Protein AF-S4PQU6-F1 (afdb_monomer)

Radius of gyration: 16.98 Å; Cα contacts (8 Å, |Δi|>4): 92; chains: 1; bounding box: 40×24×59 Å

Nearest PDB structures (foldseek):
  6s2e-assembly1_B  TM=7.604E-01  e=5.964E-05  Saccharomyces cerevisiae S288C
  5msm-assembly1_A  TM=7.600E-01  e=2.604E-04  Saccharomyces cerevisiae S288C
  1iuy-assembly1_A  TM=5.891E-01  e=1.014E+00  Mus musculus
  8or3-assembly1_A  TM=6.660E-01  e=2.487E+00  Homo sapiens
  7zbw-assembly1_C  TM=6.658E-01  e=6.503E+00  Homo sapiens

Organism: NCBI:txid116150

Folds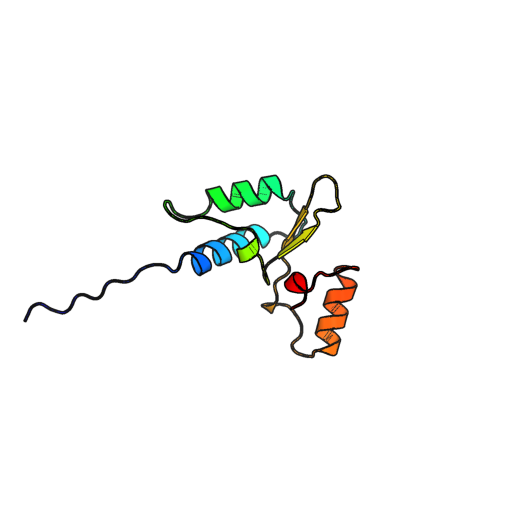eek 3Di:
DPPPDDDDDDDLLVQLLVLLLVLQPDPDKDQPVVSLVVSQVPGDPPHGDDPLSCAQFWDWAVPDVRTIIHGDHVVPADPDPVRRVVVVCVVDVDDDPSNND

Sequence (101 aa):
VEGDTQYYEYKQDKVCQFLARVLLKSAGKFNLTEFLQAWRDSVPEGMTTDESLLSGIALIDKTTTPQVVWGFAESDLPEDINQRFKVLFQTKAKWTVNEIS

Mean predicted aligned error: 4.61 Å

Structure (mmCIF, N/CA/C/O backbone):
data_AF-S4PQU6-F1
#
_entry.id   AF-S4PQU6-F1
#
loop_
_atom_site.group_PDB
_atom_site.id
_atom_site.type_symbol
_atom_site.label_atom_id
_atom_site.label_alt_id
_atom_site.label_comp_id
_atom_site.label_asym_id
_atom_site.label_entity_id
_atom_site.label_seq_id
_atom_site.pdbx_PDB_ins_code
_atom_site.Cartn_x
_atom_site.Cartn_y
_atom_site.Cartn_z
_atom_site.occupancy
_atom_site.B_iso_or_equiv
_atom_site.auth_seq_id
_atom_site.auth_comp_id
_atom_site.auth_asym_id
_atom_site.auth_atom_id
_atom_site.pdbx_PDB_model_num
ATOM 1 N N . VAL A 1 1 ? 18.938 -9.842 -44.124 1.00 47.75 1 VAL A N 1
ATOM 2 C CA . VAL A 1 1 ? 17.732 -9.525 -43.332 1.00 47.75 1 VAL A CA 1
ATOM 3 C C . VAL A 1 1 ? 18.209 -9.489 -41.898 1.00 47.75 1 VAL A C 1
ATOM 5 O O . VAL A 1 1 ? 18.512 -10.545 -41.358 1.00 47.75 1 VAL A O 1
ATOM 8 N N . GLU A 1 2 ? 18.501 -8.299 -41.375 1.00 56.41 2 GLU A N 1
ATOM 9 C CA . GLU A 1 2 ? 18.888 -8.147 -39.969 1.00 56.41 2 GLU A CA 1
ATOM 10 C C . GLU A 1 2 ? 17.715 -8.632 -39.118 1.00 56.41 2 GLU A C 1
ATOM 12 O O . GLU A 1 2 ? 16.571 -8.258 -39.368 1.00 56.41 2 GLU A O 1
ATOM 17 N N . GLY A 1 3 ? 17.995 -9.576 -38.219 1.00 63.72 3 GLY A N 1
ATOM 18 C CA . GLY A 1 3 ? 16.987 -10.196 -37.373 1.00 63.72 3 GLY A CA 1
ATOM 19 C C . GLY A 1 3 ? 16.334 -9.140 -36.495 1.00 63.72 3 GLY A C 1
ATOM 20 O O . GLY A 1 3 ? 17.025 -8.430 -35.764 1.00 63.72 3 GLY A O 1
ATOM 21 N N . ASP A 1 4 ? 15.014 -9.044 -36.601 1.00 76.50 4 ASP A N 1
ATOM 22 C CA . ASP A 1 4 ? 14.169 -8.115 -35.862 1.00 76.50 4 ASP A CA 1
ATOM 23 C C . ASP A 1 4 ? 14.381 -8.332 -34.353 1.00 76.50 4 ASP A C 1
ATOM 25 O O . ASP A 1 4 ? 13.916 -9.313 -33.769 1.00 76.50 4 ASP A O 1
ATOM 29 N N . THR A 1 5 ? 15.209 -7.489 -33.732 1.00 82.38 5 THR A N 1
ATOM 30 C CA . THR A 1 5 ? 15.582 -7.646 -32.323 1.00 82.38 5 THR A CA 1
ATOM 31 C C . THR A 1 5 ? 14.510 -6.980 -31.481 1.00 82.38 5 THR A C 1
ATOM 33 O O . THR A 1 5 ? 14.360 -5.760 -31.490 1.00 82.38 5 THR A O 1
ATOM 36 N N . GLN A 1 6 ? 13.745 -7.794 -30.757 1.00 89.62 6 GLN A N 1
ATOM 37 C CA . GLN A 1 6 ? 12.652 -7.311 -29.930 1.00 89.62 6 GLN A CA 1
ATOM 38 C C . GLN A 1 6 ? 13.161 -6.805 -28.578 1.00 89.62 6 GLN A C 1
ATOM 40 O O . GLN A 1 6 ? 13.829 -7.530 -27.839 1.00 89.62 6 GLN A O 1
ATOM 45 N N . TYR A 1 7 ? 12.799 -5.568 -28.248 1.00 91.38 7 TYR A N 1
ATOM 46 C CA . TYR A 1 7 ? 13.092 -4.944 -26.961 1.00 91.38 7 TYR A CA 1
ATOM 47 C C . TYR A 1 7 ? 11.889 -5.036 -26.022 1.00 91.38 7 TYR A C 1
ATOM 49 O O . TYR A 1 7 ? 10.737 -5.044 -26.459 1.00 91.38 7 TYR A O 1
ATOM 57 N N . TYR A 1 8 ? 12.175 -5.085 -24.723 1.00 93.06 8 TYR A N 1
ATOM 58 C CA . TYR A 1 8 ? 11.184 -5.146 -23.654 1.00 93.06 8 TYR A CA 1
ATOM 59 C C . TYR A 1 8 ? 11.529 -4.126 -22.575 1.00 93.06 8 TYR A C 1
ATOM 61 O O . TYR A 1 8 ? 12.702 -3.870 -22.305 1.00 93.06 8 TYR A O 1
ATOM 69 N N . GLU A 1 9 ? 10.500 -3.598 -21.924 1.00 94.69 9 GLU A N 1
ATOM 70 C CA . GLU A 1 9 ? 10.632 -2.706 -20.777 1.00 94.69 9 GLU A CA 1
ATOM 71 C C . GLU A 1 9 ? 9.789 -3.209 -19.605 1.00 94.69 9 GLU A C 1
ATOM 73 O O . GLU A 1 9 ? 8.762 -3.877 -19.777 1.00 94.69 9 GLU A O 1
ATOM 78 N N . TYR A 1 10 ? 10.226 -2.883 -18.392 1.00 96.44 10 TYR A N 1
ATOM 79 C CA . TYR A 1 10 ? 9.423 -3.141 -17.210 1.00 96.44 10 TYR A CA 1
ATOM 80 C C . TYR A 1 10 ? 8.264 -2.156 -17.131 1.00 96.44 10 TYR A C 1
ATOM 82 O O . TYR A 1 10 ? 8.431 -0.949 -17.281 1.00 96.44 10 TYR A O 1
ATOM 90 N N . LYS A 1 11 ? 7.091 -2.676 -16.778 1.00 97.50 11 LYS A N 1
ATOM 91 C CA . LYS A 1 11 ? 5.959 -1.843 -16.383 1.00 97.50 11 LYS A CA 1
ATOM 92 C C . LYS A 1 11 ? 6.195 -1.332 -14.965 1.00 97.50 11 LYS A C 1
ATOM 94 O O . LYS A 1 11 ? 6.149 -2.116 -14.015 1.00 97.50 11 LYS A O 1
ATOM 99 N N . GLN A 1 12 ? 6.478 -0.038 -14.833 1.00 97.19 12 GLN A N 1
ATOM 100 C CA . GLN A 1 12 ? 6.823 0.593 -13.557 1.00 97.19 12 GLN A CA 1
ATOM 101 C C . GLN A 1 12 ? 5.783 0.318 -12.463 1.00 97.19 12 GLN A C 1
ATOM 103 O O . GLN A 1 12 ? 6.148 -0.083 -11.361 1.00 97.19 12 GLN A O 1
ATOM 108 N N . ASP A 1 13 ? 4.492 0.474 -12.770 1.00 97.31 13 ASP A N 1
ATOM 109 C CA . ASP A 1 13 ? 3.394 0.214 -11.833 1.00 97.31 13 ASP A CA 1
ATOM 110 C C . ASP A 1 13 ? 3.481 -1.204 -11.247 1.00 97.31 13 ASP A C 1
ATOM 112 O O . ASP A 1 13 ? 3.373 -1.386 -10.034 1.00 97.31 13 ASP A O 1
ATOM 116 N N . LYS A 1 14 ? 3.770 -2.205 -12.086 1.00 97.50 14 LYS A N 1
ATOM 117 C CA . LYS A 1 14 ? 3.901 -3.606 -11.667 1.00 97.50 14 LYS A CA 1
ATOM 118 C C . LYS A 1 14 ? 5.118 -3.844 -10.787 1.00 97.50 14 LYS A C 1
ATOM 120 O O . LYS A 1 14 ? 5.007 -4.592 -9.815 1.00 97.50 14 LYS A O 1
ATOM 125 N N . VAL A 1 15 ? 6.247 -3.205 -11.091 1.00 97.94 15 VAL A N 1
ATOM 126 C CA . VAL A 1 15 ? 7.462 -3.298 -10.268 1.00 97.94 15 VAL A CA 1
ATOM 127 C C . VAL A 1 15 ? 7.229 -2.659 -8.899 1.00 97.94 15 VAL A C 1
ATOM 129 O O . VAL A 1 15 ? 7.440 -3.314 -7.877 1.00 97.94 15 VAL A O 1
ATOM 132 N N . CYS A 1 16 ? 6.706 -1.432 -8.863 1.00 98.19 16 CYS A N 1
ATOM 133 C CA . CYS A 1 16 ? 6.406 -0.721 -7.621 1.00 98.19 16 CYS A CA 1
ATOM 134 C C . CYS A 1 16 ? 5.409 -1.504 -6.749 1.00 98.19 16 CYS A C 1
ATOM 136 O O . CYS A 1 16 ? 5.674 -1.730 -5.568 1.00 98.19 16 CYS A O 1
ATOM 138 N N . GLN A 1 17 ? 4.302 -1.990 -7.327 1.00 97.56 17 GLN A N 1
ATOM 139 C CA . GLN A 1 17 ? 3.297 -2.810 -6.631 1.00 97.56 17 GLN A CA 1
ATOM 140 C C . GLN A 1 17 ? 3.872 -4.123 -6.087 1.00 97.56 17 GLN A C 1
ATOM 142 O O . GLN A 1 17 ? 3.496 -4.587 -5.008 1.00 97.56 17 GLN A O 1
ATOM 147 N N . PHE A 1 18 ? 4.764 -4.771 -6.839 1.00 96.88 18 PHE A N 1
ATOM 148 C CA . PHE A 1 18 ? 5.425 -5.990 -6.385 1.00 96.88 18 PHE A CA 1
ATOM 149 C C . PHE A 1 18 ? 6.307 -5.724 -5.160 1.00 96.88 18 PHE A C 1
ATOM 151 O O . PHE A 1 18 ? 6.179 -6.428 -4.159 1.00 96.88 18 PHE A O 1
ATOM 158 N N . LEU A 1 19 ? 7.137 -4.683 -5.205 1.00 97.56 19 LEU A N 1
ATOM 159 C CA . LEU A 1 19 ? 8.025 -4.332 -4.096 1.00 97.56 19 LEU A CA 1
ATOM 160 C C . LEU A 1 19 ? 7.251 -3.871 -2.854 1.00 97.56 19 LEU A C 1
ATOM 162 O O . LEU A 1 19 ? 7.590 -4.294 -1.750 1.00 97.56 19 LEU A O 1
ATOM 166 N N . ALA A 1 20 ? 6.150 -3.129 -3.023 1.00 97.50 20 ALA A N 1
ATOM 167 C CA . ALA A 1 20 ? 5.238 -2.804 -1.923 1.00 97.50 20 ALA A CA 1
ATOM 168 C C . ALA A 1 20 ? 4.725 -4.066 -1.223 1.00 97.50 20 ALA A C 1
ATOM 170 O O . ALA A 1 20 ? 4.812 -4.179 -0.001 1.00 97.50 20 ALA A O 1
ATOM 171 N N . ARG A 1 21 ? 4.232 -5.047 -1.996 1.00 96.12 21 ARG A N 1
ATOM 172 C CA . ARG A 1 21 ? 3.770 -6.332 -1.450 1.00 96.12 21 ARG A CA 1
ATOM 173 C C . ARG A 1 21 ? 4.868 -7.043 -0.676 1.00 96.12 21 ARG A C 1
ATOM 175 O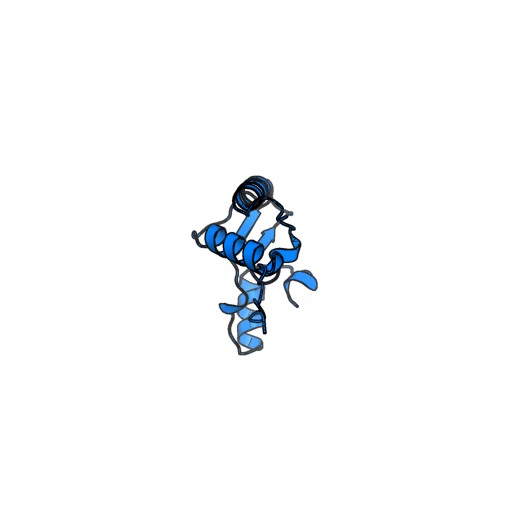 O . ARG A 1 21 ? 4.594 -7.551 0.401 1.00 96.12 21 ARG A O 1
ATOM 182 N N . VAL A 1 22 ? 6.093 -7.080 -1.203 1.00 95.44 22 VAL A N 1
ATOM 183 C C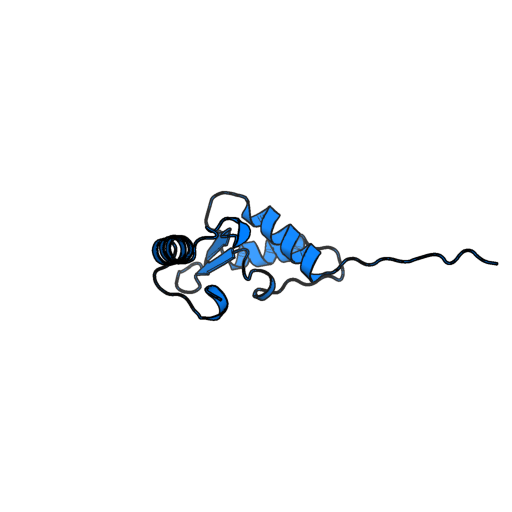A . VAL A 1 22 ? 7.234 -7.717 -0.526 1.00 95.44 22 VAL A CA 1
ATOM 184 C C . VAL A 1 22 ? 7.527 -7.047 0.815 1.00 95.44 22 VAL A C 1
ATOM 186 O O . VAL A 1 22 ? 7.667 -7.753 1.810 1.00 95.44 22 VAL A O 1
ATOM 189 N N . LEU A 1 23 ? 7.561 -5.714 0.864 1.00 95.50 23 LEU A N 1
ATOM 190 C CA . LEU A 1 23 ? 7.799 -4.965 2.101 1.00 95.50 23 LEU A CA 1
ATOM 191 C C . LEU A 1 23 ? 6.673 -5.164 3.126 1.00 95.50 23 LEU A C 1
ATOM 193 O O . LEU A 1 23 ? 6.939 -5.306 4.316 1.00 95.50 23 LEU A O 1
ATOM 197 N N . LEU A 1 24 ? 5.423 -5.245 2.667 1.00 95.69 24 LEU A N 1
ATOM 198 C CA . LEU A 1 24 ? 4.243 -5.423 3.519 1.00 95.69 24 LEU A CA 1
ATOM 199 C C . LEU A 1 24 ? 4.000 -6.871 3.972 1.00 95.69 24 LEU A C 1
ATOM 201 O O . LEU A 1 24 ? 3.088 -7.098 4.764 1.00 95.69 24 LEU A O 1
ATOM 205 N N . LYS A 1 25 ? 4.788 -7.856 3.509 1.00 88.94 25 LYS A N 1
ATOM 206 C CA . LYS A 1 25 ? 4.617 -9.269 3.902 1.00 88.94 25 LYS A CA 1
ATOM 207 C C . LYS A 1 25 ? 4.832 -9.523 5.393 1.00 88.94 25 LYS A C 1
ATOM 209 O O . LYS A 1 25 ? 4.373 -10.551 5.889 1.00 88.94 25 LYS A O 1
ATOM 214 N N . SER A 1 26 ? 5.554 -8.660 6.109 1.00 81.12 26 SER A N 1
ATOM 215 C CA . SER A 1 26 ? 5.715 -8.857 7.550 1.00 81.12 26 SER A CA 1
ATOM 216 C C . SER A 1 26 ? 4.392 -8.607 8.272 1.00 81.12 26 SER A C 1
ATOM 218 O O . SER A 1 26 ? 3.718 -7.613 8.007 1.00 81.12 26 SER A O 1
ATOM 220 N N . ALA A 1 27 ? 4.047 -9.467 9.227 1.00 70.94 27 ALA A N 1
ATOM 221 C CA . ALA A 1 27 ? 2.851 -9.286 10.036 1.00 70.94 27 ALA A CA 1
ATOM 222 C C . ALA A 1 27 ? 2.989 -8.040 10.931 1.00 70.94 27 ALA A C 1
ATOM 224 O O . ALA A 1 27 ? 3.771 -8.039 11.879 1.00 70.94 27 ALA A O 1
ATOM 225 N N . GLY A 1 28 ? 2.227 -6.981 10.639 1.00 89.25 28 GLY A N 1
ATOM 226 C CA . GLY A 1 28 ? 2.183 -5.787 11.479 1.00 89.25 28 GLY A CA 1
ATOM 227 C C . GLY A 1 28 ? 1.704 -4.527 10.768 1.00 89.25 28 GLY A C 1
ATOM 228 O O . GLY A 1 28 ? 1.467 -4.507 9.562 1.00 89.25 28 GLY A O 1
ATOM 229 N N . LYS A 1 29 ? 1.563 -3.463 11.562 1.00 94.81 29 LYS A N 1
AT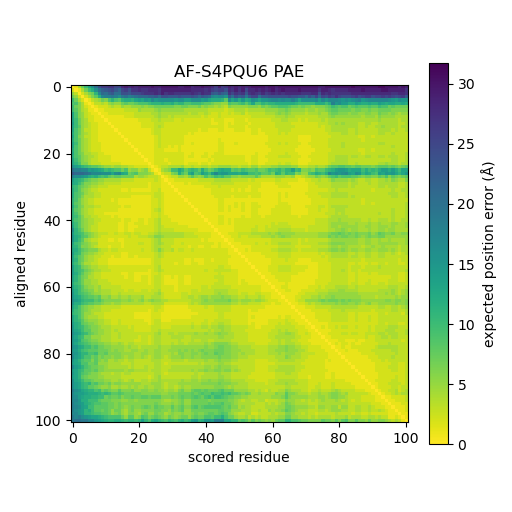OM 230 C CA . LYS A 1 29 ? 1.370 -2.097 11.078 1.00 94.81 29 LYS A CA 1
ATOM 231 C C . LYS A 1 29 ? 2.713 -1.380 11.077 1.00 94.81 29 LYS A C 1
ATOM 233 O O . LYS A 1 29 ? 3.436 -1.437 12.067 1.00 94.81 29 LYS A O 1
ATOM 238 N N . PHE A 1 30 ? 3.004 -0.680 9.996 1.00 96.81 30 PHE A N 1
ATOM 239 C CA . PHE A 1 30 ? 4.173 0.174 9.852 1.00 96.81 30 PHE A CA 1
ATOM 240 C C . PHE A 1 30 ? 3.792 1.628 10.069 1.00 96.81 30 PHE A C 1
ATOM 242 O O . PHE A 1 30 ? 2.659 2.015 9.789 1.00 96.81 30 PHE A O 1
ATOM 249 N N . ASN A 1 31 ? 4.751 2.447 10.492 1.00 97.31 31 ASN A N 1
ATOM 250 C CA . ASN A 1 31 ? 4.642 3.890 10.333 1.00 97.31 31 ASN A CA 1
ATOM 251 C C . ASN A 1 31 ? 4.566 4.220 8.832 1.00 97.31 31 ASN A C 1
ATOM 253 O O . ASN A 1 31 ? 5.402 3.759 8.054 1.00 97.31 31 ASN A O 1
ATOM 257 N N . LEU A 1 32 ? 3.562 5.000 8.424 1.00 97.31 32 LEU A N 1
ATOM 258 C CA . LEU A 1 32 ? 3.318 5.314 7.017 1.00 97.31 32 LEU A CA 1
ATOM 259 C C . LEU A 1 32 ? 4.514 6.022 6.371 1.00 97.31 32 LEU A C 1
ATOM 261 O O . LEU A 1 32 ? 4.936 5.629 5.290 1.00 97.31 32 LEU A O 1
ATOM 265 N N . THR A 1 33 ? 5.078 7.037 7.025 1.00 97.56 33 THR A N 1
ATOM 266 C CA . THR A 1 33 ? 6.182 7.829 6.463 1.00 97.56 33 THR A CA 1
ATOM 267 C C . THR A 1 33 ? 7.429 6.975 6.262 1.00 97.56 33 THR A C 1
ATOM 269 O O . THR A 1 33 ? 8.052 7.027 5.204 1.00 97.56 33 THR A O 1
ATOM 272 N N . GLU A 1 34 ? 7.771 6.158 7.258 1.00 97.12 34 GLU A N 1
ATOM 273 C CA . GLU A 1 34 ? 8.926 5.256 7.185 1.00 97.12 34 GLU A CA 1
ATOM 274 C C . GLU A 1 34 ? 8.734 4.199 6.095 1.00 97.12 34 GLU A C 1
ATOM 276 O O . GLU A 1 34 ? 9.652 3.937 5.320 1.00 97.12 34 GLU A O 1
ATOM 281 N N . PHE A 1 35 ? 7.525 3.638 5.985 1.00 97.81 35 PHE A N 1
ATOM 282 C CA . PHE A 1 35 ? 7.190 2.695 4.925 1.00 97.81 35 PHE A CA 1
ATOM 283 C C . PHE A 1 35 ? 7.304 3.325 3.533 1.00 97.81 35 PHE A C 1
ATOM 285 O O . PHE A 1 35 ? 7.927 2.736 2.653 1.00 97.81 35 PHE A O 1
ATOM 292 N N . LEU A 1 36 ? 6.724 4.512 3.317 1.00 97.62 36 LEU A N 1
ATOM 293 C CA . LEU A 1 36 ? 6.763 5.180 2.012 1.00 97.62 36 LEU A CA 1
ATOM 294 C C . LEU A 1 36 ? 8.199 5.507 1.592 1.00 97.62 36 LEU A C 1
ATOM 296 O O . LEU A 1 36 ? 8.535 5.353 0.417 1.00 97.62 36 LEU A O 1
ATOM 300 N N . GLN A 1 37 ? 9.048 5.897 2.546 1.00 97.56 37 GLN A N 1
ATOM 301 C CA . GLN A 1 37 ? 10.469 6.119 2.297 1.00 97.56 37 GLN A CA 1
ATOM 302 C C . GLN A 1 37 ? 11.180 4.812 1.925 1.00 97.56 37 GLN A C 1
ATOM 304 O O . GLN A 1 37 ? 11.783 4.734 0.858 1.00 97.56 37 GLN A O 1
ATOM 309 N N . ALA A 1 38 ? 11.034 3.756 2.733 1.00 97.38 38 ALA A N 1
ATOM 310 C CA . ALA A 1 38 ? 11.648 2.457 2.455 1.00 97.38 38 ALA A CA 1
ATOM 311 C C . ALA A 1 38 ? 11.185 1.862 1.113 1.00 97.38 38 ALA A C 1
ATOM 313 O O . ALA A 1 38 ? 11.970 1.259 0.385 1.00 97.38 38 ALA A O 1
ATOM 314 N N . TRP A 1 39 ? 9.914 2.056 0.756 1.00 98.00 39 TRP A N 1
ATOM 315 C CA . TRP A 1 39 ? 9.382 1.622 -0.528 1.00 98.00 39 TRP A CA 1
ATOM 316 C C . TRP A 1 39 ? 9.973 2.416 -1.690 1.00 98.00 39 TRP A C 1
ATOM 318 O O . TRP A 1 39 ? 10.401 1.809 -2.671 1.00 98.00 39 TRP A O 1
ATOM 328 N N . ARG A 1 40 ? 10.077 3.744 -1.571 1.00 97.75 40 ARG A N 1
ATOM 329 C CA . ARG A 1 40 ? 10.745 4.588 -2.570 1.00 97.75 40 ARG A CA 1
ATOM 330 C C . ARG A 1 40 ? 12.212 4.197 -2.764 1.00 97.75 40 ARG A C 1
ATOM 332 O O . ARG A 1 40 ? 12.666 4.139 -3.897 1.00 97.75 40 ARG A O 1
ATOM 339 N N . ASP A 1 41 ? 12.919 3.877 -1.687 1.00 97.50 41 ASP A N 1
ATOM 340 C CA . ASP A 1 41 ? 14.330 3.478 -1.748 1.00 97.50 41 ASP A CA 1
ATOM 341 C C . ASP A 1 41 ? 14.523 2.053 -2.299 1.00 97.50 41 ASP A C 1
ATOM 343 O O . ASP A 1 41 ? 15.628 1.673 -2.681 1.00 97.50 41 ASP A O 1
ATOM 347 N N . SER A 1 42 ? 13.450 1.254 -2.358 1.00 96.88 42 SER A N 1
ATOM 348 C CA . SER A 1 42 ? 13.486 -0.121 -2.868 1.00 96.88 42 SER A CA 1
ATOM 349 C C . SER A 1 42 ? 13.294 -0.241 -4.382 1.00 96.88 42 SER A C 1
ATOM 351 O O . SER A 1 42 ? 13.630 -1.285 -4.946 1.00 96.88 42 SER A O 1
ATOM 353 N N . VAL A 1 43 ? 12.719 0.772 -5.045 1.00 97.25 43 VAL A N 1
ATOM 354 C CA . VAL A 1 43 ? 12.429 0.696 -6.485 1.00 97.25 43 VAL A CA 1
ATOM 355 C C . VAL A 1 43 ? 13.668 1.027 -7.328 1.00 97.25 43 VAL A C 1
ATOM 357 O O . VAL A 1 43 ? 14.518 1.798 -6.885 1.00 97.25 43 VAL A O 1
ATOM 360 N N . PRO A 1 44 ? 13.797 0.462 -8.545 1.00 97.06 44 PRO A N 1
ATOM 361 C CA . PRO A 1 44 ? 14.899 0.789 -9.445 1.00 97.06 44 PRO A CA 1
ATOM 362 C C . PRO A 1 44 ? 14.992 2.284 -9.767 1.00 97.06 44 PRO A C 1
ATOM 364 O O . PRO A 1 44 ? 13.984 2.993 -9.806 1.00 97.06 44 PRO A O 1
ATOM 367 N N . GLU A 1 45 ? 16.205 2.746 -10.074 1.00 95.38 45 GLU A N 1
ATOM 368 C CA . GLU A 1 45 ? 16.436 4.117 -10.527 1.00 95.38 45 GLU A CA 1
ATOM 369 C C . GLU A 1 45 ? 15.550 4.461 -11.737 1.00 95.38 45 GLU A C 1
ATOM 371 O O . GLU A 1 45 ? 15.329 3.642 -12.630 1.00 95.38 45 GLU A O 1
ATOM 376 N N . GLY A 1 46 ? 15.011 5.682 -11.747 1.00 95.06 46 GLY A N 1
ATOM 377 C CA . GLY A 1 46 ? 14.077 6.151 -12.772 1.00 95.06 46 GLY A CA 1
ATOM 378 C C . GLY A 1 46 ? 12.613 5.776 -12.521 1.00 95.06 46 GLY A C 1
ATOM 379 O O . GLY A 1 46 ? 11.740 6.371 -13.146 1.00 95.06 46 GLY A O 1
ATOM 380 N N . MET A 1 47 ? 12.322 4.867 -11.583 1.00 97.44 47 MET A N 1
ATOM 381 C CA . MET A 1 47 ? 10.951 4.559 -11.169 1.00 97.44 47 MET A CA 1
ATOM 382 C C . MET A 1 47 ? 10.509 5.410 -9.978 1.00 97.44 47 MET A C 1
ATOM 384 O O . MET A 1 47 ? 11.302 5.795 -9.119 1.00 97.44 47 MET A O 1
ATOM 388 N N . THR A 1 48 ? 9.210 5.692 -9.909 1.00 96.75 48 THR A N 1
ATOM 389 C CA . THR A 1 48 ? 8.594 6.442 -8.812 1.00 96.75 48 THR A CA 1
ATOM 390 C C . THR A 1 48 ? 7.465 5.651 -8.162 1.00 96.75 48 THR A C 1
ATOM 392 O O . THR A 1 48 ? 6.727 4.908 -8.818 1.00 96.75 48 THR A O 1
ATOM 395 N N . THR A 1 49 ? 7.340 5.818 -6.848 1.00 97.44 49 THR A N 1
ATOM 396 C CA . THR A 1 49 ? 6.248 5.280 -6.039 1.00 97.44 49 THR A CA 1
ATOM 397 C C . THR A 1 49 ? 5.184 6.350 -5.807 1.00 97.44 49 THR A C 1
ATOM 399 O O . THR A 1 49 ? 5.500 7.532 -5.668 1.00 97.44 49 THR A O 1
ATOM 402 N N . ASP A 1 50 ? 3.926 5.917 -5.764 1.00 95.06 50 ASP A N 1
ATOM 403 C CA . ASP A 1 50 ? 2.763 6.743 -5.443 1.00 95.06 50 ASP A CA 1
ATOM 404 C C . ASP A 1 50 ? 1.828 5.945 -4.526 1.00 95.06 50 ASP A C 1
ATOM 406 O O . ASP A 1 50 ? 1.684 4.732 -4.698 1.00 95.06 50 ASP A O 1
ATOM 410 N N . GLU A 1 51 ? 1.196 6.601 -3.550 1.00 94.69 51 GLU A N 1
ATOM 411 C CA . GLU A 1 51 ? 0.263 5.939 -2.627 1.00 94.69 51 GLU A CA 1
ATOM 412 C C . GLU A 1 51 ? -0.894 5.241 -3.364 1.00 94.69 51 GLU A C 1
ATOM 414 O O . GLU A 1 51 ? -1.370 4.205 -2.901 1.00 94.69 51 GLU A O 1
AT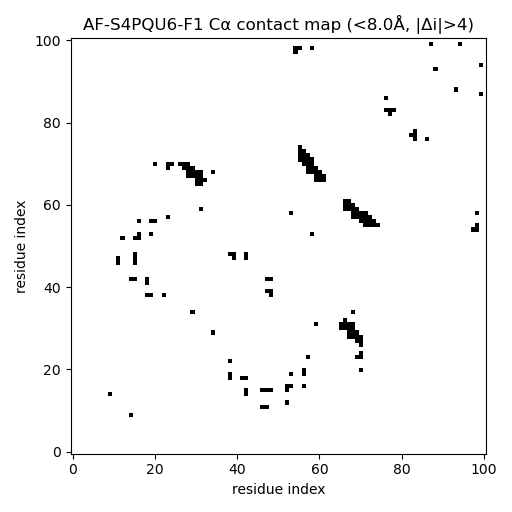OM 419 N N . SER A 1 52 ? -1.322 5.739 -4.531 1.00 94.44 52 SER A N 1
ATOM 420 C CA . SER A 1 52 ? -2.378 5.122 -5.340 1.00 94.44 52 SER A CA 1
ATOM 421 C C . SER A 1 52 ? -2.007 3.717 -5.811 1.00 94.44 52 SER A C 1
ATOM 423 O O . SER A 1 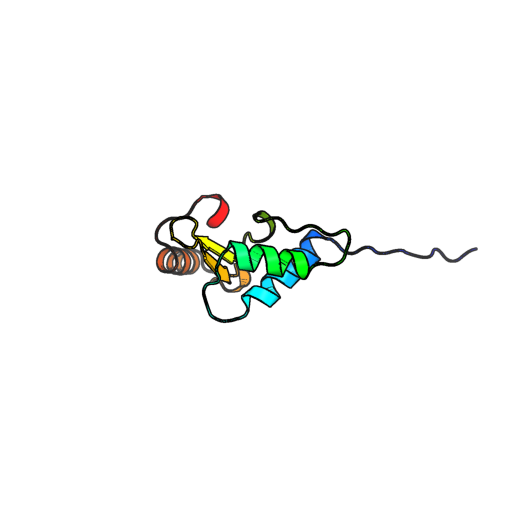52 ? -2.886 2.884 -6.027 1.00 94.44 52 SER A O 1
ATOM 425 N N . LEU A 1 53 ? -0.709 3.423 -5.949 1.00 96.56 53 LEU A N 1
ATOM 426 C CA . LEU A 1 53 ? -0.225 2.096 -6.321 1.00 96.56 53 LEU A CA 1
ATOM 427 C C . LEU A 1 53 ? -0.369 1.079 -5.174 1.00 96.56 53 LEU A C 1
ATOM 429 O O . LEU A 1 53 ? -0.153 -0.103 -5.415 1.00 96.56 53 LEU A O 1
ATOM 433 N N . LEU A 1 54 ? -0.756 1.496 -3.960 1.00 95.81 54 LEU A N 1
ATOM 434 C CA . LEU A 1 54 ? -1.065 0.604 -2.832 1.00 95.81 54 LEU A CA 1
ATOM 435 C C . LEU A 1 54 ? -2.534 0.153 -2.793 1.00 95.81 54 LEU A C 1
ATOM 437 O O . LEU A 1 54 ? -2.888 -0.682 -1.957 1.00 95.81 54 LEU A O 1
ATOM 441 N N . SER A 1 55 ? -3.386 0.675 -3.683 1.00 93.81 55 SER A N 1
ATOM 442 C CA . SER A 1 55 ? -4.777 0.225 -3.812 1.00 93.81 55 SER A CA 1
ATOM 443 C C . SER A 1 55 ? -4.835 -1.289 -4.064 1.00 93.81 55 SER A C 1
ATOM 445 O O . SER A 1 55 ? -4.056 -1.831 -4.851 1.00 93.81 55 SER A O 1
ATOM 447 N N . GLY A 1 56 ? -5.700 -1.986 -3.319 1.00 92.56 56 GLY A N 1
ATOM 448 C CA . GLY A 1 56 ? -5.821 -3.449 -3.345 1.00 92.56 56 GLY A CA 1
ATOM 449 C C . GLY A 1 56 ? -4.636 -4.222 -2.743 1.00 92.56 56 GLY A C 1
ATOM 450 O O . GLY A 1 56 ? -4.628 -5.452 -2.785 1.00 92.56 56 GLY A O 1
ATOM 451 N N . ILE A 1 57 ? -3.624 -3.538 -2.196 1.00 95.38 57 ILE A N 1
ATOM 452 C CA . ILE A 1 57 ? -2.424 -4.146 -1.592 1.00 95.38 57 ILE A CA 1
ATOM 453 C C . ILE A 1 57 ? -2.357 -3.871 -0.089 1.00 95.38 57 ILE A C 1
ATOM 455 O O . ILE A 1 57 ? -1.941 -4.740 0.684 1.00 95.38 57 ILE A O 1
ATOM 459 N N . ALA A 1 58 ? -2.705 -2.654 0.322 1.00 95.31 58 ALA A N 1
ATOM 460 C CA . ALA A 1 58 ? -2.529 -2.180 1.684 1.00 95.31 58 ALA A CA 1
ATOM 461 C C . ALA A 1 58 ? -3.696 -1.301 2.129 1.00 95.31 58 ALA A C 1
ATOM 463 O O . ALA A 1 58 ? -4.355 -0.656 1.313 1.00 95.31 58 ALA A O 1
ATOM 464 N N . LEU A 1 59 ? -3.887 -1.208 3.443 1.00 94.19 59 LEU A N 1
ATOM 465 C CA . LEU A 1 59 ? -4.734 -0.185 4.048 1.00 94.19 59 LEU A CA 1
ATOM 466 C C . LEU A 1 59 ? -3.870 0.868 4.719 1.00 94.19 59 LEU A C 1
ATOM 468 O O . LEU A 1 59 ? -2.886 0.544 5.384 1.00 94.19 59 LEU A O 1
ATOM 472 N N . ILE A 1 60 ? -4.283 2.124 4.570 1.00 93.88 60 ILE A N 1
ATOM 473 C CA . ILE A 1 60 ? -3.660 3.271 5.219 1.00 93.88 60 ILE A CA 1
ATOM 474 C C . ILE A 1 60 ? -4.654 3.851 6.223 1.00 93.88 60 ILE A C 1
ATOM 476 O O . ILE A 1 60 ? -5.813 4.126 5.905 1.00 93.88 60 ILE A O 1
ATOM 480 N N . ASP A 1 61 ? -4.190 4.065 7.447 1.00 92.12 61 ASP A N 1
ATOM 481 C CA . ASP A 1 61 ? -4.926 4.784 8.475 1.00 92.12 61 ASP A CA 1
ATOM 482 C C . ASP A 1 61 ? -4.197 6.087 8.807 1.00 92.12 61 ASP A C 1
ATOM 484 O O . ASP A 1 61 ? -3.2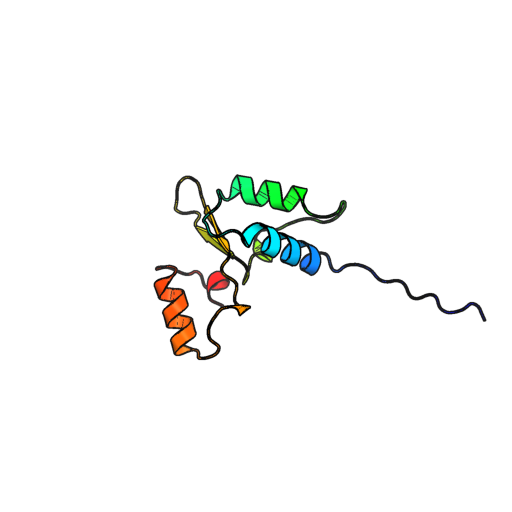05 6.114 9.538 1.00 92.12 61 ASP A O 1
ATOM 488 N N . LYS A 1 62 ? -4.705 7.183 8.232 1.00 92.50 62 LYS A N 1
ATOM 489 C CA . LYS A 1 62 ? -4.197 8.542 8.466 1.00 92.50 62 LYS A CA 1
ATOM 490 C C . LYS A 1 62 ? -4.821 9.206 9.700 1.00 92.50 62 LYS A C 1
ATOM 492 O O . LYS A 1 62 ? -4.512 10.362 9.978 1.00 92.50 62 LYS A O 1
ATOM 497 N N . THR A 1 63 ? -5.714 8.511 10.413 1.00 90.81 63 THR A N 1
ATOM 498 C CA . THR A 1 63 ? -6.401 9.048 11.601 1.00 90.81 63 THR A CA 1
ATOM 499 C C . THR A 1 63 ? -5.619 8.821 12.893 1.00 90.81 63 THR A C 1
ATOM 501 O O . THR A 1 63 ? -5.897 9.474 13.898 1.00 90.81 63 THR A O 1
ATOM 504 N N . THR A 1 64 ? -4.629 7.925 12.875 1.00 92.00 64 THR A N 1
ATOM 505 C CA . THR A 1 64 ? -3.748 7.645 14.010 1.00 92.00 64 THR A CA 1
ATOM 506 C C . THR A 1 64 ? -2.508 8.541 14.008 1.00 92.00 64 THR A C 1
ATOM 508 O O . THR A 1 64 ? -2.095 9.058 12.968 1.00 92.00 64 THR A O 1
ATOM 511 N N . THR A 1 65 ? -1.869 8.668 15.175 1.00 94.31 65 THR A N 1
ATOM 512 C CA . THR A 1 65 ? -0.568 9.336 15.333 1.00 94.31 65 THR A CA 1
ATOM 513 C C . THR A 1 65 ? 0.416 8.373 16.015 1.00 94.31 65 THR A C 1
ATOM 515 O O . THR A 1 65 ? 0.240 8.099 17.203 1.00 94.31 65 THR A O 1
ATOM 518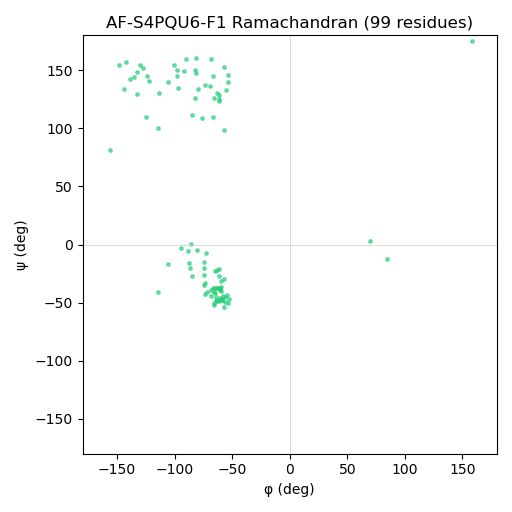 N N . PRO A 1 66 ? 1.439 7.851 15.307 1.00 93.94 66 PRO A N 1
ATOM 519 C CA . PRO A 1 66 ? 1.734 8.088 13.890 1.00 93.94 66 PRO A CA 1
ATOM 520 C C . PRO A 1 66 ? 0.681 7.472 12.956 1.00 93.94 66 PRO A C 1
ATOM 522 O O . PRO A 1 66 ? -0.059 6.566 13.343 1.00 93.94 66 PRO A O 1
ATOM 525 N N . GLN A 1 67 ? 0.621 7.968 11.719 1.00 96.81 67 GLN A N 1
ATOM 526 C CA . GLN A 1 67 ? -0.178 7.351 10.658 1.00 96.81 67 GLN A CA 1
ATOM 527 C C . GLN A 1 67 ? 0.417 5.990 10.316 1.00 96.81 67 GLN A C 1
ATOM 529 O O . GLN A 1 67 ? 1.640 5.825 10.365 1.00 96.81 67 GLN A O 1
ATOM 534 N N . VAL A 1 68 ? -0.427 5.022 9.971 1.00 96.25 68 VAL A N 1
ATOM 535 C CA . VAL A 1 68 ? 0.016 3.637 9.785 1.00 96.25 68 VAL A CA 1
ATOM 536 C C . VAL A 1 68 ? -0.449 3.018 8.477 1.00 96.25 68 VAL A C 1
ATOM 538 O O . VAL A 1 68 ? -1.478 3.399 7.926 1.00 96.25 68 VAL A O 1
ATOM 541 N N . VAL A 1 69 ? 0.307 2.029 8.003 1.00 96.44 69 VAL A N 1
ATOM 542 C CA . VAL A 1 69 ? 0.006 1.217 6.817 1.00 96.44 69 VAL A CA 1
ATOM 543 C C . VAL A 1 69 ? 0.264 -0.258 7.102 1.00 96.44 69 VAL A C 1
ATOM 545 O O . VAL A 1 69 ? 1.181 -0.595 7.849 1.00 96.44 69 VAL A O 1
ATOM 548 N N . TRP A 1 70 ? -0.553 -1.151 6.551 1.00 95.81 70 TRP A N 1
ATOM 549 C CA . TRP A 1 70 ? -0.356 -2.598 6.672 1.00 95.81 70 TRP A CA 1
ATOM 550 C C . TRP A 1 70 ? -0.866 -3.340 5.442 1.00 95.81 70 TRP A C 1
ATOM 552 O O . TRP A 1 70 ? -1.759 -2.859 4.742 1.00 95.81 70 TRP A O 1
ATOM 562 N N . GLY A 1 71 ? -0.294 -4.520 5.195 1.00 95.19 71 GLY A N 1
ATOM 563 C CA . GLY A 1 71 ? -0.705 -5.391 4.100 1.00 95.19 71 GLY A CA 1
ATOM 564 C C . GLY A 1 71 ? -2.143 -5.871 4.276 1.00 95.19 71 GLY A C 1
ATOM 565 O O . GLY A 1 71 ? -2.527 -6.349 5.344 1.00 95.19 71 GLY A O 1
ATOM 566 N N . PHE A 1 72 ? -2.931 -5.732 3.218 1.00 94.06 72 PHE A N 1
ATOM 567 C CA . PHE A 1 72 ? -4.306 -6.201 3.128 1.00 94.06 72 PHE A CA 1
ATOM 568 C C . PHE A 1 72 ? -4.625 -6.399 1.645 1.00 94.06 72 PHE A C 1
ATOM 570 O O . PHE A 1 72 ? -5.134 -5.501 0.973 1.00 94.06 72 PHE A O 1
ATOM 577 N N . ALA A 1 73 ? -4.204 -7.543 1.111 1.00 92.75 73 ALA A N 1
ATOM 578 C CA . ALA A 1 73 ? -4.291 -7.799 -0.315 1.00 92.75 73 ALA A CA 1
ATOM 579 C C . ALA A 1 73 ? -5.707 -8.226 -0.703 1.00 92.75 73 ALA A C 1
ATOM 581 O O . ALA A 1 73 ? -6.292 -9.120 -0.094 1.00 92.75 73 ALA A O 1
ATOM 582 N N . GLU A 1 74 ? -6.232 -7.635 -1.772 1.00 92.25 74 GLU A N 1
ATOM 583 C CA . GLU A 1 74 ? -7.532 -8.016 -2.325 1.00 92.25 74 GLU A CA 1
ATOM 584 C C . GLU A 1 74 ? -7.555 -9.489 -2.764 1.00 92.25 74 GLU A C 1
ATOM 586 O O . GLU A 1 74 ? -8.576 -10.163 -2.647 1.00 92.25 74 GLU A O 1
ATOM 591 N N . SER A 1 75 ? -6.406 -10.013 -3.207 1.00 91.44 75 SER A N 1
ATOM 592 C CA . SER A 1 75 ? -6.235 -11.423 -3.577 1.00 91.44 75 SER A CA 1
ATOM 593 C C . SER A 1 75 ? -6.485 -12.397 -2.428 1.00 91.44 75 SER A C 1
ATOM 595 O O . SER A 1 75 ? -6.748 -13.568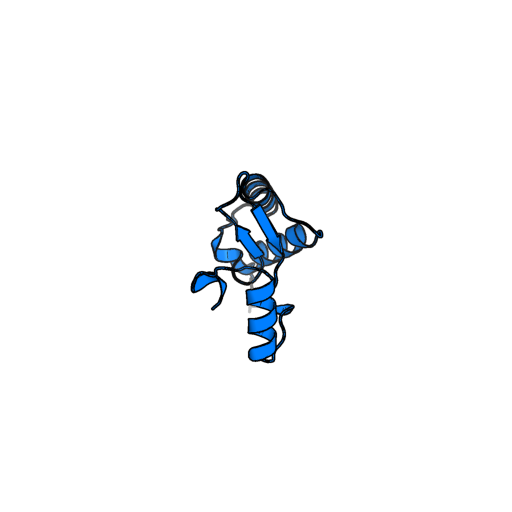 -2.686 1.00 91.44 75 SER A O 1
ATOM 597 N N . ASP A 1 76 ? -6.390 -11.929 -1.183 1.00 92.12 76 ASP A N 1
ATOM 598 C CA . ASP A 1 76 ? -6.572 -12.755 0.010 1.00 92.12 76 ASP A CA 1
ATOM 599 C C . ASP A 1 76 ? -8.024 -12.688 0.523 1.00 92.12 76 ASP A C 1
ATOM 601 O O . ASP A 1 76 ? -8.385 -13.368 1.488 1.00 92.12 76 ASP A O 1
ATOM 605 N N . LEU A 1 77 ? -8.877 -11.870 -0.110 1.00 93.50 77 LEU A N 1
ATOM 606 C CA . LEU A 1 77 ? -10.285 -11.742 0.246 1.00 93.50 77 LEU A CA 1
ATOM 607 C C . LEU A 1 77 ? -11.132 -12.866 -0.365 1.00 93.50 77 LEU A C 1
ATOM 609 O O . LEU A 1 77 ? -10.882 -13.290 -1.493 1.00 93.50 77 LEU A O 1
ATOM 613 N N . PRO A 1 78 ? -12.208 -13.291 0.325 1.00 95.81 78 PRO A N 1
ATOM 614 C CA . PRO A 1 78 ? -13.172 -14.229 -0.236 1.00 95.81 78 PRO A CA 1
ATOM 615 C C . PRO A 1 78 ? -13.739 -13.768 -1.590 1.00 95.81 78 PRO A C 1
ATOM 617 O O . PRO A 1 78 ? -13.962 -12.574 -1.820 1.00 95.81 78 PRO A O 1
ATOM 620 N N . GLU A 1 79 ? -14.018 -14.728 -2.472 1.00 94.06 79 GLU A N 1
ATOM 621 C CA . GLU A 1 79 ? -14.730 -14.483 -3.735 1.00 94.06 79 GLU A CA 1
ATOM 622 C C . GLU A 1 79 ? -16.228 -14.233 -3.505 1.00 94.06 79 GLU A C 1
ATOM 624 O O . GLU A 1 79 ? -16.837 -13.429 -4.210 1.00 94.06 79 GLU A O 1
ATOM 629 N N . ASP A 1 80 ? -16.823 -14.879 -2.493 1.00 97.12 80 ASP A N 1
ATOM 630 C CA . ASP A 1 80 ? -18.210 -14.613 -2.113 1.00 97.12 80 ASP A CA 1
ATOM 631 C C . ASP A 1 80 ? -18.357 -13.184 -1.579 1.00 97.12 80 ASP A C 1
ATOM 633 O O . ASP A 1 80 ? -17.682 -12.775 -0.631 1.00 97.12 80 ASP A O 1
ATOM 637 N N . ILE A 1 81 ? -19.292 -12.437 -2.165 1.00 93.75 81 ILE A N 1
ATOM 638 C CA . ILE A 1 81 ? -19.473 -11.011 -1.891 1.00 93.75 81 ILE A CA 1
ATOM 639 C C . ILE A 1 81 ? -19.866 -10.734 -0.434 1.00 93.75 81 ILE A C 1
ATOM 641 O O . ILE A 1 81 ? -19.380 -9.776 0.169 1.00 93.75 81 ILE A O 1
ATOM 645 N N . ASN A 1 82 ? -20.700 -11.585 0.172 1.00 95.56 82 ASN A N 1
ATOM 646 C CA . ASN A 1 82 ? -21.149 -11.394 1.551 1.00 95.56 82 ASN A CA 1
ATOM 647 C C . ASN A 1 82 ? -20.006 -11.671 2.532 1.00 95.56 82 ASN A C 1
ATOM 649 O O . ASN A 1 82 ? -19.814 -10.930 3.498 1.00 95.56 82 ASN A O 1
ATOM 653 N N . GLN A 1 83 ? -19.218 -12.715 2.272 1.00 95.69 83 GLN A N 1
ATOM 654 C CA . GLN A 1 83 ? -18.021 -13.026 3.047 1.00 95.69 83 GLN A CA 1
ATOM 655 C C . GLN A 1 83 ? -16.944 -11.951 2.881 1.00 95.69 83 GLN A C 1
ATOM 657 O O . GLN A 1 83 ? -16.351 -11.543 3.880 1.00 95.69 83 GLN A O 1
ATOM 662 N N . ARG A 1 84 ? -16.738 -11.437 1.663 1.00 94.81 84 ARG A N 1
ATOM 663 C CA . ARG A 1 84 ? -15.817 -10.329 1.386 1.00 94.81 84 ARG A CA 1
ATOM 664 C C . ARG A 1 84 ? -16.181 -9.096 2.206 1.00 94.81 84 ARG A C 1
ATOM 666 O O . ARG A 1 84 ? -15.348 -8.614 2.970 1.00 94.81 84 ARG A O 1
ATOM 673 N N . PHE A 1 85 ? -17.433 -8.634 2.133 1.00 93.00 85 PHE A N 1
ATOM 674 C CA . PHE A 1 85 ? -17.891 -7.490 2.928 1.00 93.00 85 PHE A CA 1
ATOM 675 C C . PHE A 1 85 ? -17.787 -7.736 4.431 1.00 93.00 85 PHE A C 1
ATOM 677 O O . PHE A 1 85 ? -17.404 -6.833 5.176 1.00 93.00 85 PHE A O 1
ATOM 684 N N . LYS A 1 86 ? -18.065 -8.960 4.890 1.00 94.06 86 LYS A N 1
ATOM 685 C CA . LYS A 1 86 ? -17.885 -9.320 6.297 1.00 94.06 86 LYS A CA 1
ATOM 686 C C . LYS A 1 86 ? -16.435 -9.123 6.746 1.00 94.06 86 LYS A C 1
ATOM 688 O O . LYS A 1 86 ? -16.224 -8.502 7.784 1.00 94.06 86 LYS A O 1
ATOM 693 N N . VAL A 1 87 ? -15.455 -9.611 5.980 1.00 94.38 87 VAL A N 1
ATOM 694 C CA . VAL A 1 87 ? -14.027 -9.431 6.299 1.00 94.38 87 VAL A CA 1
ATOM 695 C C . VAL A 1 87 ? -13.654 -7.947 6.267 1.00 94.38 87 VAL A C 1
ATOM 697 O O . VAL A 1 87 ? -13.108 -7.443 7.246 1.00 94.38 87 VAL A O 1
ATOM 700 N N . LEU A 1 88 ? -14.029 -7.220 5.209 1.00 93.69 88 LEU A N 1
ATOM 701 C CA . LEU A 1 88 ? -13.744 -5.786 5.059 1.00 93.69 88 LEU A CA 1
ATOM 702 C C . LEU A 1 88 ? -14.235 -4.965 6.265 1.00 93.69 88 LEU A C 1
ATOM 704 O O . LEU A 1 88 ? -13.470 -4.214 6.876 1.00 93.69 88 LEU A O 1
ATOM 708 N N . PHE A 1 89 ? -15.496 -5.142 6.667 1.00 92.75 89 PHE A N 1
ATOM 709 C CA . PHE A 1 89 ? -16.079 -4.385 7.779 1.00 92.75 89 PHE A CA 1
ATOM 710 C C . PHE A 1 89 ? -15.594 -4.841 9.162 1.00 92.75 89 PHE A C 1
ATOM 712 O O . PHE A 1 89 ? -15.654 -4.060 10.111 1.00 92.75 89 PHE A O 1
ATOM 719 N N . GLN A 1 90 ? -15.072 -6.065 9.291 1.00 92.75 90 GLN A N 1
ATOM 720 C CA . GLN A 1 90 ? -14.362 -6.502 10.498 1.00 92.75 90 GLN A CA 1
ATOM 721 C C . GLN A 1 90 ? -12.961 -5.886 10.597 1.00 92.75 90 GLN A C 1
ATOM 723 O O . GLN A 1 90 ? -12.504 -5.589 11.699 1.00 92.75 90 GLN A O 1
ATOM 728 N N . THR A 1 91 ? -12.280 -5.681 9.466 1.00 90.44 91 THR A N 1
ATOM 729 C CA . THR A 1 91 ? -10.926 -5.113 9.429 1.00 90.44 91 THR A CA 1
ATOM 730 C C . THR A 1 91 ? -10.907 -3.614 9.722 1.00 90.44 91 THR A C 1
ATOM 732 O O . THR A 1 91 ? -10.035 -3.144 10.455 1.00 90.44 91 THR A O 1
ATOM 735 N N . LYS A 1 92 ? -11.847 -2.845 9.161 1.00 87.50 92 LYS A N 1
ATOM 736 C CA . LYS A 1 92 ? -11.916 -1.387 9.334 1.00 87.50 92 LYS A CA 1
ATOM 737 C C . LYS A 1 92 ? -13.374 -0.937 9.406 1.00 87.50 92 LYS A C 1
ATOM 739 O O . LYS A 1 92 ? -14.198 -1.331 8.588 1.00 87.50 92 LYS A O 1
ATOM 744 N N . ALA A 1 93 ? -13.685 -0.073 10.372 1.00 84.88 93 ALA A N 1
ATOM 745 C CA . ALA A 1 93 ? -15.057 0.376 10.621 1.00 84.88 93 ALA A CA 1
ATOM 746 C C . ALA A 1 93 ? -15.580 1.390 9.586 1.00 84.88 93 ALA A C 1
ATOM 748 O O . ALA A 1 93 ? -16.788 1.511 9.399 1.00 84.88 93 ALA A O 1
ATOM 749 N N . LYS A 1 94 ? -14.690 2.155 8.940 1.00 85.94 94 LYS A N 1
ATOM 750 C CA . LYS A 1 94 ? -15.045 3.182 7.950 1.00 85.94 94 LYS A CA 1
ATOM 751 C C . LYS A 1 94 ? -14.167 3.036 6.719 1.00 85.94 94 LYS A C 1
ATOM 753 O O . LYS A 1 94 ? -12.949 3.012 6.852 1.00 85.94 94 LYS A O 1
ATOM 758 N N . TRP A 1 95 ? -14.791 3.000 5.553 1.00 88.81 95 TRP A N 1
ATOM 759 C CA . TRP A 1 95 ? -14.121 2.857 4.267 1.00 88.81 95 TRP A CA 1
ATOM 760 C C . TRP A 1 95 ? -14.467 4.036 3.370 1.00 88.81 95 TRP A C 1
ATOM 762 O O . TRP A 1 95 ? -15.612 4.494 3.359 1.00 88.81 95 TRP A O 1
ATOM 772 N N . THR A 1 96 ? -13.489 4.522 2.615 1.00 84.88 96 THR A N 1
ATOM 773 C CA . THR A 1 96 ? -13.777 5.369 1.453 1.00 84.88 96 THR A CA 1
ATOM 774 C C . THR A 1 96 ? -14.144 4.498 0.253 1.00 84.88 96 THR A C 1
ATOM 776 O O . THR A 1 96 ? -13.808 3.315 0.220 1.00 84.88 96 THR A O 1
ATOM 779 N N . VAL A 1 97 ? -14.811 5.078 -0.750 1.00 83.94 97 VAL A N 1
ATOM 780 C CA . VAL A 1 97 ? -15.164 4.346 -1.979 1.00 83.94 97 VAL A CA 1
ATOM 781 C C . VAL A 1 97 ? -13.914 3.757 -2.634 1.00 83.94 97 VAL A C 1
ATOM 783 O O . VAL A 1 97 ? -13.907 2.575 -2.923 1.00 83.94 97 VAL A O 1
ATOM 786 N N . ASN A 1 98 ? -12.834 4.533 -2.746 1.00 79.56 98 ASN A N 1
ATOM 787 C CA . ASN A 1 98 ? -11.580 4.082 -3.361 1.00 79.56 98 ASN A CA 1
ATOM 788 C C . ASN A 1 98 ? -10.874 2.952 -2.591 1.00 79.56 98 ASN A C 1
ATOM 790 O O . ASN A 1 98 ? -10.024 2.274 -3.155 1.00 79.56 98 ASN A O 1
ATOM 794 N N . GLU A 1 99 ? -11.151 2.799 -1.293 1.00 83.44 99 GLU A N 1
ATOM 795 C CA . GLU A 1 99 ? -10.577 1.713 -0.492 1.00 83.44 99 GLU A CA 1
ATOM 796 C C . GLU A 1 99 ? -11.396 0.419 -0.604 1.00 83.44 99 GLU A C 1
ATOM 798 O O . GLU A 1 99 ? -10.842 -0.652 -0.385 1.00 83.44 99 GLU A O 1
ATOM 803 N N . ILE A 1 100 ? -12.706 0.515 -0.876 1.00 85.00 100 ILE A N 1
ATOM 804 C CA . ILE A 1 100 ? -13.635 -0.629 -0.867 1.00 85.00 100 ILE A CA 1
ATOM 805 C C . ILE A 1 100 ? -14.052 -1.102 -2.268 1.00 85.00 100 ILE A C 1
ATOM 807 O O . ILE A 1 100 ? -14.617 -2.189 -2.383 1.00 85.00 100 ILE A O 1
ATOM 811 N N . SER A 1 101 ? -13.835 -0.276 -3.298 1.00 74.69 101 SER A N 1
ATOM 812 C CA . SER A 1 101 ? -14.101 -0.578 -4.711 1.00 74.69 101 SER A CA 1
ATOM 813 C C . SER A 1 101 ? -13.028 -1.472 -5.308 1.00 74.69 101 SER A C 1
ATOM 815 O O . SER A 1 101 ? -13.418 -2.432 -6.002 1.00 74.69 101 SER A O 1
#

InterPro domains:
  IPR019128 Sister chromatid cohesion protein Dcc1 [PF09724] (5-100)
  IPR019128 Sister chromatid cohesion protein Dcc1 [PTHR13395] (4-100)

pLDDT: mean 92.16, std 8.31, range [47.75, 98.19]

Secondary structure (DSSP, 8-state):
-----------HHHHHHHHHHHHHTSSSPEEHHHHHHHHHHHSPTT----GGGGTTTEEEE-SSSS-EEEE--GGGS-SSHHHHHHHHHHH-S---HHHH-

Solvent-accessible surface area (backbone atoms only — not comparable to full-atom values): 6358 Å² total; per-residue (Å²): 129,82,75,86,78,85,84,86,81,82,59,57,70,61,54,45,40,49,52,47,51,62,71,34,66,58,93,60,77,39,52,36,70,62,48,55,49,55,49,52,72,68,47,60,90,95,60,81,74,58,77,77,61,36,61,62,40,41,49,75,42,80,87,47,89,74,32,30,31,30,55,50,44,55,88,78,49,59,86,52,66,69,58,28,50,52,52,51,54,70,75,43,90,75,78,54,68,85,77,73,110